Protein AF-A0A6P4IL78-F1 (afdb_monomer)

Solvent-accessible surface area (backbone atoms only — not comparable to full-atom values): 5910 Å² total; per-residue (Å²): 121,68,65,70,70,30,50,96,40,61,72,82,78,56,80,95,46,69,55,32,56,40,33,44,46,48,47,41,37,69,76,67,70,43,92,74,84,87,85,81,82,76,63,93,86,67,47,56,68,60,50,52,51,52,33,52,53,44,54,53,69,72,40,85,81,62,52,71,65,58,52,49,50,54,56,48,46,51,54,49,50,48,55,58,64,62,58,77,79,74,78,76,83,131

pLDDT: mean 72.68, std 13.68, range [39.66, 88.5]

Secondary structure (DSSP, 8-state):
-HHHHHTTPPTTSSSS-HHHHHHHHHHHHHHS-PPP-------TTSSHHHHHHHHHHHHHHH-TTS-HHHHHHHHHHHHHHHHHHHGGGS----

Mean predicted aligned error: 10.4 Å

Sequence (94 aa):
EHVYKYHTCKLGSLSPHVFALAEAAYANLVDDHTNQSCVISGESGAGKTETTKFILQYLCTITTNVSSWMQQQILEANTVLEAFGKFDVKLGIS

Structure (mmCIF, N/CA/C/O backbone):
data_AF-A0A6P4IL78-F1
#
_entry.id   AF-A0A6P4IL78-F1
#
loop_
_atom_site.group_PDB
_atom_site.id
_atom_site.type_symbol
_atom_site.label_atom_id
_atom_site.label_alt_id
_atom_site.label_comp_id
_atom_site.label_asym_id
_atom_site.label_entity_id
_atom_site.label_seq_id
_atom_site.pdbx_PDB_ins_code
_atom_site.Cartn_x
_atom_site.Cartn_y
_atom_site.Cartn_z
_atom_site.occupancy
_atom_site.B_iso_or_equiv
_atom_site.auth_seq_id
_atom_site.auth_comp_id
_atom_site.auth_asym_id
_atom_site.auth_atom_id
_atom_site.pdbx_PDB_model_num
ATOM 1 N N . GLU A 1 1 ? 12.027 -4.796 7.955 1.00 52.88 1 GLU A N 1
ATOM 2 C CA . GLU A 1 1 ? 12.032 -6.240 7.620 1.00 52.88 1 GLU A CA 1
ATOM 3 C C . GLU A 1 1 ? 10.777 -6.734 6.903 1.00 52.88 1 GLU A C 1
ATOM 5 O O . GLU A 1 1 ? 10.913 -7.384 5.879 1.00 52.88 1 GLU A O 1
ATOM 10 N N . HIS A 1 2 ? 9.563 -6.420 7.369 1.00 67.06 2 HIS A N 1
ATOM 11 C CA . HIS A 1 2 ? 8.345 -7.043 6.825 1.00 67.06 2 HIS A CA 1
ATOM 12 C C . HIS A 1 2 ? 7.969 -6.603 5.396 1.00 67.06 2 HIS A C 1
ATOM 14 O O . HIS A 1 2 ? 7.370 -7.390 4.681 1.00 67.06 2 HIS A O 1
ATOM 20 N N . VAL A 1 3 ? 8.339 -5.397 4.951 1.00 75.81 3 VAL A N 1
ATOM 21 C CA . VAL A 1 3 ? 8.002 -4.862 3.611 1.00 75.81 3 VAL A CA 1
ATOM 22 C C . VAL A 1 3 ? 8.473 -5.791 2.482 1.00 75.81 3 VAL A C 1
ATOM 24 O O . VAL A 1 3 ? 7.668 -6.227 1.665 1.00 75.81 3 VAL A O 1
ATOM 27 N N . TYR A 1 4 ? 9.747 -6.190 2.495 1.00 78.88 4 TYR A N 1
ATOM 28 C CA . TYR A 1 4 ? 10.316 -7.063 1.463 1.00 78.88 4 TYR A CA 1
ATOM 29 C C . TYR A 1 4 ? 9.724 -8.475 1.464 1.00 78.88 4 TYR A C 1
ATOM 31 O O . TYR A 1 4 ? 9.691 -9.120 0.425 1.00 78.88 4 TYR A O 1
ATOM 39 N N . LYS A 1 5 ? 9.215 -8.947 2.609 1.00 83.06 5 LYS A N 1
ATOM 40 C CA . LYS A 1 5 ? 8.562 -10.258 2.711 1.00 83.06 5 LYS A CA 1
ATOM 41 C C . LYS A 1 5 ? 7.239 -10.307 1.945 1.00 83.06 5 LYS A C 1
ATOM 43 O O . LYS A 1 5 ? 6.889 -11.363 1.441 1.00 83.06 5 LYS A O 1
ATOM 48 N N . TYR A 1 6 ? 6.505 -9.194 1.902 1.00 83.06 6 TYR A N 1
ATOM 49 C CA . TYR A 1 6 ? 5.231 -9.105 1.182 1.00 83.06 6 TYR A CA 1
ATOM 50 C C . TYR A 1 6 ? 5.401 -8.693 -0.279 1.00 83.06 6 TYR A C 1
ATOM 52 O O . TYR A 1 6 ? 4.448 -8.819 -1.035 1.00 83.06 6 TYR A O 1
ATOM 60 N N . HIS A 1 7 ? 6.586 -8.228 -0.677 1.00 82.19 7 HIS A N 1
ATOM 61 C CA . HIS A 1 7 ? 6.868 -7.882 -2.064 1.00 82.19 7 HIS A CA 1
ATOM 62 C C . HIS A 1 7 ? 6.794 -9.122 -2.963 1.00 82.19 7 HIS A C 1
ATOM 64 O O . HIS A 1 7 ? 7.188 -10.211 -2.546 1.00 82.19 7 HIS A O 1
ATOM 70 N N . THR A 1 8 ? 6.242 -8.967 -4.167 1.00 82.75 8 THR A N 1
ATOM 71 C CA . THR A 1 8 ? 5.943 -10.008 -5.164 1.00 82.75 8 THR A CA 1
ATOM 72 C C . THR A 1 8 ? 5.046 -11.162 -4.680 1.00 82.75 8 THR A C 1
ATOM 74 O O . THR A 1 8 ? 4.846 -12.157 -5.378 1.00 82.75 8 THR A O 1
ATOM 77 N N . CYS A 1 9 ? 4.460 -11.060 -3.483 1.00 83.06 9 CYS A N 1
ATOM 78 C CA . CYS A 1 9 ? 3.580 -12.091 -2.942 1.00 83.06 9 CYS A CA 1
ATOM 79 C C . CYS A 1 9 ? 2.121 -11.811 -3.302 1.00 83.06 9 CYS A C 1
ATOM 81 O O . CYS A 1 9 ? 1.614 -10.709 -3.101 1.00 83.06 9 CYS A O 1
ATOM 83 N N . LYS A 1 10 ? 1.404 -12.841 -3.764 1.00 80.38 10 LYS A N 1
ATOM 84 C CA . LYS A 1 10 ? -0.029 -12.724 -4.058 1.00 80.38 10 LYS A CA 1
ATOM 85 C C . LYS A 1 10 ? -0.843 -12.502 -2.783 1.00 80.38 10 LYS A C 1
ATOM 87 O O . LYS A 1 10 ? -0.539 -13.047 -1.716 1.00 80.38 10 LYS A O 1
ATOM 92 N N . LEU A 1 11 ? -1.9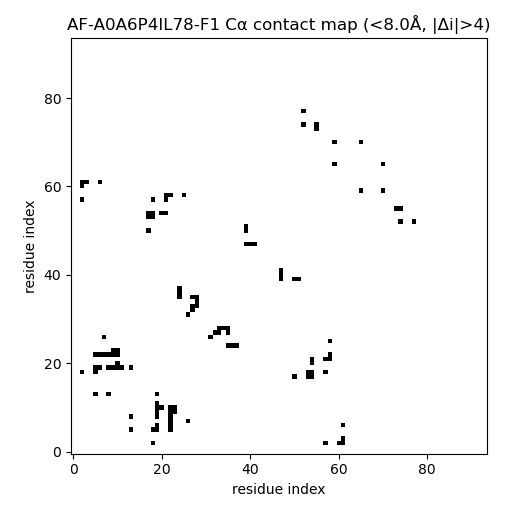30 -11.741 -2.919 1.00 81.94 11 LEU A N 1
ATOM 93 C CA . LEU A 1 11 ? -2.894 -11.537 -1.843 1.00 81.94 11 LEU A CA 1
ATOM 94 C C . LEU A 1 11 ? -3.438 -12.897 -1.368 1.00 81.94 11 LEU A C 1
ATOM 96 O O . LEU A 1 11 ? -3.917 -13.696 -2.168 1.00 81.94 11 LEU A O 1
ATOM 100 N N . GLY A 1 12 ? -3.332 -13.169 -0.064 1.00 80.06 12 GLY A N 1
ATOM 101 C CA . GLY A 1 12 ? -3.751 -14.437 0.548 1.00 80.06 12 GLY A CA 1
ATOM 102 C C . GLY A 1 12 ? -2.667 -15.519 0.651 1.00 80.06 12 GLY A C 1
ATOM 103 O O . GLY A 1 12 ? -2.888 -16.516 1.330 1.00 80.06 12 GLY A O 1
ATOM 104 N N . SER A 1 13 ? -1.484 -15.335 0.049 1.00 82.50 13 SER A N 1
ATOM 105 C CA . SER A 1 13 ? -0.353 -16.269 0.227 1.00 82.50 13 SER A CA 1
ATOM 106 C C . SER A 1 13 ? 0.361 -16.110 1.573 1.00 82.50 13 SER A C 1
ATOM 108 O O . SER A 1 13 ? 1.000 -17.042 2.055 1.00 82.50 13 SER A O 1
ATOM 110 N N . LEU A 1 14 ? 0.256 -14.930 2.183 1.00 84.44 14 LEU A N 1
ATOM 111 C CA . LEU A 1 14 ? 0.804 -14.607 3.499 1.00 84.44 14 LEU A CA 1
ATOM 112 C C . LEU A 1 14 ? -0.324 -14.219 4.459 1.00 84.44 14 LEU A C 1
ATOM 114 O O . LEU A 1 14 ? -1.452 -13.955 4.040 1.00 84.44 14 LEU A O 1
ATOM 118 N N . SER A 1 15 ? -0.004 -14.157 5.754 1.00 83.69 15 SER A N 1
ATOM 119 C CA . SER A 1 15 ? -0.926 -13.665 6.780 1.00 83.69 15 SER A CA 1
ATOM 120 C C . SER A 1 15 ? -1.505 -12.293 6.398 1.00 83.69 15 SER A C 1
ATOM 122 O O . SER A 1 15 ? -0.784 -11.467 5.832 1.00 83.69 15 SER A O 1
ATOM 124 N N . PRO A 1 16 ? -2.784 -12.023 6.713 1.00 79.00 16 PRO A N 1
ATOM 125 C CA . PRO A 1 16 ? -3.420 -10.756 6.376 1.00 79.00 16 PRO A CA 1
ATOM 126 C C . PRO A 1 16 ? -2.640 -9.590 6.988 1.00 79.00 16 PRO A C 1
ATOM 128 O O . PRO A 1 16 ? -2.462 -9.505 8.203 1.00 79.00 16 PRO A O 1
A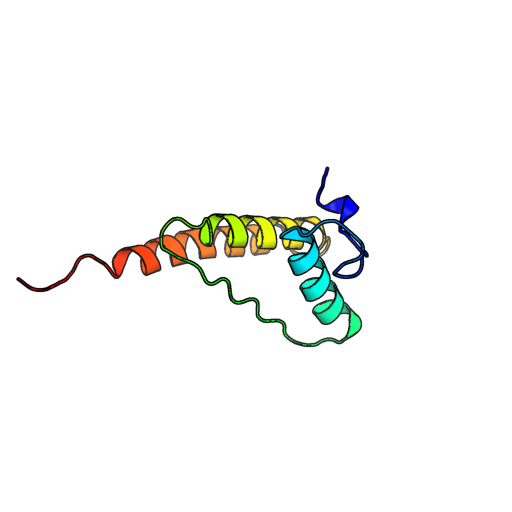TOM 131 N N . HIS A 1 17 ? -2.148 -8.706 6.124 1.00 85.06 17 HIS A N 1
ATOM 132 C CA . HIS A 1 17 ? -1.339 -7.554 6.501 1.00 85.06 17 HIS A CA 1
ATOM 133 C C . HIS A 1 17 ? -1.603 -6.401 5.536 1.00 85.06 17 HIS A C 1
ATOM 135 O O . HIS A 1 17 ? -1.794 -6.621 4.341 1.00 85.06 17 HIS A O 1
ATOM 141 N N . VAL A 1 18 ? -1.520 -5.163 6.027 1.00 84.75 18 VAL A N 1
ATOM 142 C CA . VAL A 1 18 ? -1.680 -3.944 5.211 1.00 84.75 18 VAL A CA 1
ATOM 143 C C . VAL A 1 18 ? -0.702 -3.886 4.023 1.00 84.75 18 VAL A C 1
ATOM 145 O O . VAL A 1 18 ? -1.011 -3.339 2.970 1.00 84.75 18 VAL A O 1
ATOM 148 N N . PHE A 1 19 ? 0.454 -4.535 4.159 1.00 86.62 19 PHE A N 1
ATOM 149 C CA . PHE A 1 19 ? 1.471 -4.635 3.107 1.00 86.62 19 PHE A CA 1
ATOM 150 C C . PHE A 1 19 ? 1.066 -5.580 1.974 1.00 86.62 19 PHE A C 1
ATOM 152 O O . PHE A 1 19 ? 1.431 -5.328 0.836 1.00 86.62 19 PHE A O 1
ATOM 159 N N . ALA A 1 20 ? 0.275 -6.622 2.254 1.00 87.50 20 ALA A N 1
ATOM 160 C CA . ALA A 1 20 ? -0.255 -7.495 1.207 1.00 87.50 20 ALA A CA 1
ATOM 161 C C . ALA A 1 20 ? -1.262 -6.748 0.317 1.00 87.50 20 ALA A C 1
ATOM 163 O O . ALA A 1 20 ? -1.302 -6.960 -0.890 1.00 87.50 20 ALA A O 1
ATOM 164 N N . LEU A 1 21 ? -2.051 -5.845 0.914 1.00 86.25 21 LEU A N 1
ATOM 165 C CA . LEU A 1 21 ? -2.969 -4.978 0.176 1.00 86.25 21 LEU A CA 1
ATOM 166 C C . LEU A 1 21 ? -2.206 -3.953 -0.675 1.00 86.25 21 LEU A C 1
ATOM 168 O O . LEU A 1 21 ? -2.544 -3.747 -1.838 1.00 86.25 21 LEU A O 1
ATOM 172 N N . ALA A 1 22 ? -1.167 -3.339 -0.102 1.00 86.81 22 ALA A N 1
ATOM 173 C CA . ALA A 1 22 ? -0.316 -2.389 -0.809 1.00 86.81 22 ALA A CA 1
ATOM 174 C C . ALA A 1 22 ? 0.428 -3.040 -1.989 1.00 86.81 22 ALA A C 1
ATOM 176 O O . ALA A 1 22 ? 0.463 -2.453 -3.067 1.00 86.81 22 ALA A O 1
ATOM 177 N N . GLU A 1 23 ? 0.956 -4.258 -1.816 1.00 88.50 23 GLU A N 1
ATOM 178 C CA . GLU A 1 23 ? 1.581 -5.020 -2.904 1.00 88.50 23 GLU A CA 1
ATOM 179 C C . GLU A 1 23 ? 0.575 -5.379 -3.994 1.00 88.50 23 GLU A C 1
ATOM 181 O O . GLU A 1 23 ? 0.878 -5.205 -5.164 1.00 88.50 23 GLU A O 1
ATOM 186 N N . ALA A 1 24 ? -0.632 -5.835 -3.642 1.00 87.19 24 ALA A N 1
ATOM 187 C CA . ALA A 1 24 ? -1.645 -6.170 -4.642 1.00 87.19 24 ALA A CA 1
ATOM 188 C C . ALA A 1 24 ? -2.025 -4.952 -5.499 1.00 87.19 24 ALA A C 1
ATOM 190 O O . ALA A 1 24 ? -2.123 -5.055 -6.719 1.00 87.19 24 ALA A O 1
ATOM 191 N N . ALA A 1 25 ? -2.183 -3.782 -4.872 1.00 85.75 25 ALA A N 1
ATOM 192 C CA . ALA A 1 25 ? -2.411 -2.538 -5.597 1.00 85.75 25 ALA A CA 1
ATOM 193 C C . ALA A 1 25 ? -1.200 -2.155 -6.468 1.00 85.75 25 ALA A C 1
ATOM 195 O O . ALA A 1 25 ? -1.364 -1.758 -7.618 1.00 85.75 25 ALA A O 1
ATOM 196 N N . TYR A 1 26 ? 0.021 -2.296 -5.953 1.00 84.75 26 TYR A N 1
ATOM 197 C CA . TYR A 1 26 ? 1.227 -2.011 -6.728 1.00 84.75 26 TYR A CA 1
ATOM 198 C C . TYR A 1 26 ? 1.379 -2.944 -7.936 1.00 84.75 26 TYR A C 1
ATOM 200 O O . TYR A 1 26 ? 1.593 -2.467 -9.046 1.00 84.75 26 TYR A O 1
ATOM 208 N N . ALA A 1 27 ? 1.204 -4.250 -7.741 1.00 86.06 27 ALA A N 1
ATOM 209 C CA . ALA A 1 27 ? 1.269 -5.250 -8.797 1.00 86.06 27 ALA A CA 1
ATOM 210 C C . ALA A 1 27 ? 0.237 -4.962 -9.895 1.00 86.06 27 ALA A C 1
ATOM 212 O O . ALA A 1 27 ? 0.608 -4.882 -11.056 1.00 86.06 27 ALA A O 1
ATOM 213 N N . ASN A 1 28 ? -1.023 -4.675 -9.546 1.00 84.81 28 ASN A N 1
ATOM 214 C CA . ASN A 1 28 ? -2.049 -4.310 -10.536 1.00 84.81 28 ASN A CA 1
ATOM 215 C C . ASN A 1 28 ? -1.727 -3.000 -11.283 1.00 84.81 28 ASN A C 1
ATOM 217 O O . ASN A 1 28 ? -2.075 -2.835 -12.452 1.00 84.81 28 ASN A O 1
ATOM 221 N N . LEU A 1 29 ? -1.075 -2.041 -10.620 1.00 83.12 29 LEU A N 1
ATOM 222 C CA . LEU A 1 29 ? -0.651 -0.795 -11.259 1.00 83.12 29 LEU A CA 1
ATOM 223 C C . LEU A 1 29 ? 0.494 -1.029 -12.260 1.00 83.12 29 LEU A C 1
ATOM 225 O O . LEU A 1 29 ? 0.528 -0.391 -13.312 1.00 83.12 29 LEU A O 1
ATOM 229 N N . VAL A 1 30 ? 1.437 -1.917 -11.934 1.00 82.12 30 VAL A N 1
ATOM 230 C CA . VAL A 1 30 ? 2.618 -2.206 -12.762 1.00 82.12 30 VAL A CA 1
ATOM 231 C C . VAL A 1 30 ? 2.306 -3.196 -13.882 1.00 82.12 30 VAL A C 1
ATOM 233 O O . VAL A 1 30 ? 2.685 -2.932 -15.019 1.00 82.12 30 VAL A O 1
ATOM 236 N N . ASP A 1 31 ? 1.609 -4.289 -13.575 1.00 82.94 31 ASP A N 1
ATOM 237 C CA . ASP A 1 31 ? 1.342 -5.389 -14.505 1.00 82.94 31 ASP A CA 1
ATOM 238 C C . ASP A 1 31 ? 0.143 -5.089 -15.415 1.00 82.94 31 ASP A C 1
ATOM 240 O O . ASP A 1 31 ? 0.230 -5.275 -16.628 1.00 82.94 31 ASP A O 1
ATOM 244 N N . ASP A 1 32 ? -0.960 -4.578 -14.851 1.00 80.88 32 ASP A N 1
ATOM 245 C CA . ASP A 1 32 ? -2.197 -4.320 -15.606 1.00 80.88 32 ASP A CA 1
ATOM 246 C C . ASP A 1 32 ? -2.327 -2.856 -16.063 1.00 80.88 32 ASP A C 1
ATOM 248 O O . ASP A 1 32 ? -3.277 -2.510 -16.768 1.00 80.88 32 ASP A O 1
ATOM 252 N N . HIS A 1 33 ? -1.406 -1.970 -15.659 1.00 78.50 33 HIS A N 1
ATOM 253 C CA . HIS A 1 33 ? -1.460 -0.524 -15.935 1.00 78.50 33 HIS A CA 1
ATOM 254 C C . HIS A 1 33 ? -2.807 0.127 -15.573 1.00 78.50 33 HIS A C 1
ATOM 256 O O . HIS A 1 33 ? -3.237 1.108 -16.187 1.00 78.50 33 HIS A O 1
ATOM 262 N N . THR A 1 34 ? -3.487 -0.414 -14.559 1.00 79.44 34 THR A N 1
ATOM 263 C CA . THR A 1 34 ? -4.796 0.067 -14.114 1.00 79.44 34 THR A CA 1
ATOM 264 C C . THR A 1 34 ? -4.671 0.940 -12.872 1.00 79.44 34 THR A C 1
ATOM 266 O O . THR A 1 34 ? -3.975 0.606 -11.911 1.00 79.44 34 THR A O 1
ATOM 269 N N . ASN A 1 35 ? -5.393 2.062 -12.858 1.00 78.38 35 ASN A N 1
ATOM 270 C CA . ASN A 1 35 ? -5.443 2.947 -11.695 1.00 78.38 35 ASN A CA 1
ATOM 271 C C . ASN A 1 35 ? -6.090 2.228 -10.504 1.00 78.38 35 ASN A C 1
ATOM 273 O O . ASN A 1 35 ? -7.214 1.739 -10.612 1.00 78.38 35 ASN A O 1
ATOM 277 N N . GLN A 1 36 ? -5.406 2.219 -9.360 1.00 81.75 36 GLN A N 1
ATOM 278 C CA . GLN A 1 36 ? -5.904 1.585 -8.141 1.00 81.75 36 GLN A CA 1
ATOM 279 C C . GLN A 1 36 ? -6.479 2.610 -7.165 1.00 81.75 36 GLN A C 1
ATOM 281 O O . GLN A 1 36 ? -5.947 3.708 -7.002 1.00 81.75 36 GLN A O 1
ATOM 286 N N . SER A 1 37 ? -7.543 2.220 -6.467 1.00 81.25 37 SER A N 1
ATOM 287 C CA . SER A 1 37 ? -8.119 2.989 -5.365 1.00 81.25 37 SER A CA 1
ATOM 288 C C . SER A 1 37 ? -8.283 2.088 -4.148 1.00 81.25 37 SER A C 1
ATOM 290 O O . SER A 1 37 ? -8.876 1.014 -4.237 1.00 81.25 37 SER A O 1
ATOM 292 N N . CYS A 1 38 ? -7.744 2.522 -3.009 1.00 76.12 38 CYS A N 1
ATOM 293 C CA . CY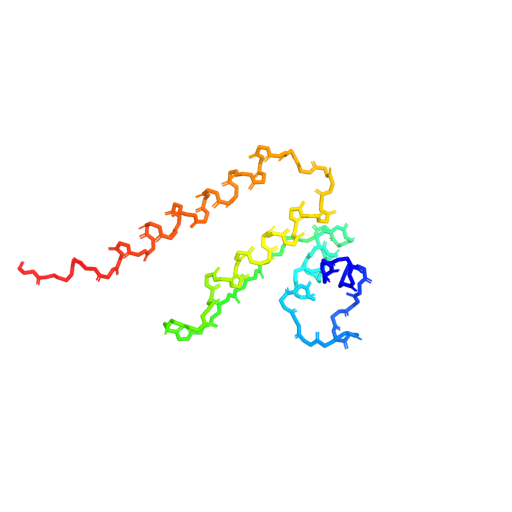S A 1 38 ? -7.867 1.823 -1.736 1.00 76.12 38 CYS A CA 1
ATOM 294 C C . CYS A 1 38 ? -8.732 2.656 -0.789 1.00 76.12 38 CYS A C 1
ATOM 296 O O . CYS A 1 38 ? -8.343 3.753 -0.388 1.00 76.12 38 CYS A O 1
ATOM 298 N N . VAL A 1 39 ? -9.890 2.120 -0.404 1.00 78.50 39 VAL A N 1
ATOM 299 C CA . VAL A 1 39 ? -10.797 2.754 0.559 1.00 78.50 39 VAL A CA 1
ATOM 300 C C . VAL A 1 39 ? -10.600 2.108 1.926 1.00 78.50 39 VAL A C 1
ATOM 302 O O . VAL A 1 39 ? -10.781 0.903 2.079 1.00 78.50 39 VAL A O 1
ATOM 305 N N . ILE A 1 40 ? -10.238 2.914 2.927 1.00 78.44 40 ILE A N 1
ATOM 306 C CA . ILE A 1 40 ? -10.063 2.459 4.311 1.00 78.44 40 ILE A CA 1
ATOM 307 C C . ILE A 1 40 ? -11.238 2.974 5.141 1.00 78.44 40 ILE A C 1
ATOM 309 O O . ILE A 1 40 ? -11.328 4.161 5.454 1.00 78.44 40 ILE A O 1
ATOM 313 N N . SER A 1 41 ? -12.140 2.068 5.508 1.00 81.38 41 SER A N 1
ATOM 314 C CA . SER A 1 41 ? -13.307 2.342 6.350 1.00 81.38 41 SER A CA 1
ATOM 315 C C . SER A 1 41 ? -13.144 1.747 7.749 1.00 81.38 41 SER A C 1
ATOM 317 O O . SER A 1 41 ? -12.452 0.751 7.933 1.00 81.38 41 SER A O 1
ATOM 319 N N . GLY A 1 42 ? -13.807 2.340 8.739 1.00 79.00 42 GLY A N 1
ATOM 320 C CA . GLY A 1 42 ? -13.759 1.895 10.133 1.00 79.00 42 GLY A CA 1
ATOM 321 C C . GLY A 1 42 ? -14.220 2.989 11.089 1.00 79.00 42 GLY A C 1
ATOM 322 O O . 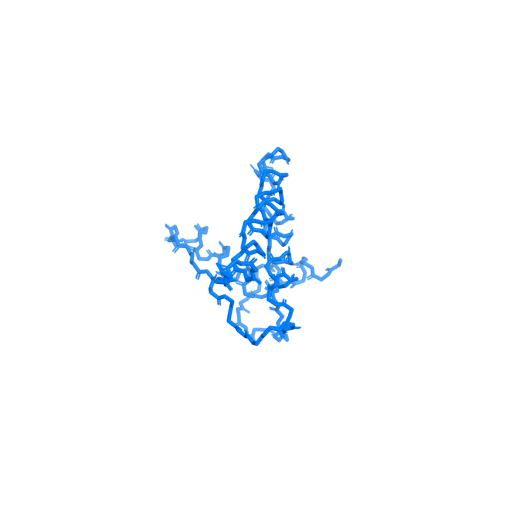GLY A 1 42 ? -14.306 4.159 10.706 1.00 79.00 42 GLY A O 1
ATOM 323 N N . GLU A 1 43 ? -14.489 2.632 12.339 1.00 84.81 43 GLU A N 1
ATOM 324 C CA . GLU A 1 43 ? -14.900 3.579 13.380 1.00 84.81 43 GLU A CA 1
ATOM 325 C C . GLU A 1 43 ? -13.795 4.601 13.711 1.00 84.81 43 GLU A C 1
ATOM 327 O O . GLU A 1 43 ? -12.623 4.453 13.329 1.00 84.81 43 GLU A O 1
ATOM 332 N N . SER A 1 44 ? -14.164 5.706 14.364 1.00 80.06 44 SER A N 1
ATOM 333 C CA . SER A 1 44 ? -13.188 6.698 14.830 1.00 80.06 44 SER A CA 1
ATOM 334 C C . SER A 1 44 ? -12.234 6.041 15.834 1.00 80.06 44 SER A C 1
ATOM 336 O O . SER A 1 44 ? -12.684 5.428 16.793 1.00 80.06 44 SER A O 1
ATOM 338 N N . GLY A 1 45 ? -10.922 6.117 15.588 1.00 75.81 45 GLY A N 1
ATOM 339 C CA . GLY A 1 45 ? -9.907 5.427 16.398 1.00 75.81 45 GLY A CA 1
ATOM 340 C C . GLY A 1 45 ? -9.500 4.026 15.917 1.00 75.81 45 GLY A C 1
ATOM 341 O O . GLY A 1 45 ? -8.552 3.471 16.453 1.00 75.81 45 GLY A O 1
ATOM 342 N N . ALA A 1 46 ? -10.110 3.478 14.858 1.00 78.62 46 ALA A N 1
ATOM 343 C CA . ALA A 1 46 ? -9.763 2.154 14.313 1.00 78.62 46 ALA A CA 1
ATOM 344 C C . ALA A 1 46 ? -8.389 2.069 13.598 1.00 78.62 46 ALA A C 1
ATOM 346 O O . ALA A 1 46 ? -8.108 1.086 12.921 1.00 78.62 46 ALA A O 1
ATOM 347 N N . GLY A 1 47 ? -7.553 3.112 13.667 1.00 77.75 47 GLY A N 1
ATOM 348 C CA . GLY A 1 47 ? -6.235 3.117 13.018 1.00 77.75 47 GLY A CA 1
ATOM 349 C C . GLY A 1 47 ? -6.256 3.324 11.497 1.00 77.75 47 GLY A C 1
ATOM 350 O O . GLY A 1 47 ? -5.278 3.001 10.825 1.00 77.75 47 GLY A O 1
ATOM 351 N N . LYS A 1 48 ? -7.337 3.879 10.919 1.00 82.25 48 LYS A N 1
ATOM 352 C CA . LYS A 1 48 ? -7.433 4.153 9.465 1.00 82.25 48 LYS A CA 1
ATOM 353 C C . LYS A 1 48 ? -6.250 4.982 8.952 1.00 82.25 48 LYS A C 1
ATOM 355 O O . LYS A 1 48 ? -5.629 4.633 7.958 1.00 82.25 48 LYS A O 1
ATOM 360 N N . THR A 1 49 ? -5.917 6.047 9.675 1.00 77.25 49 THR A N 1
ATOM 361 C CA . THR A 1 49 ? -4.815 6.961 9.354 1.00 77.25 49 THR A CA 1
ATOM 362 C C . THR A 1 49 ? -3.452 6.272 9.411 1.00 77.25 49 THR A C 1
ATOM 364 O O . THR A 1 49 ? -2.646 6.400 8.491 1.00 77.25 49 THR A O 1
ATOM 367 N N . GLU A 1 50 ? -3.203 5.489 10.463 1.00 79.12 50 GLU A N 1
ATOM 368 C CA . GLU A 1 50 ? -1.975 4.698 10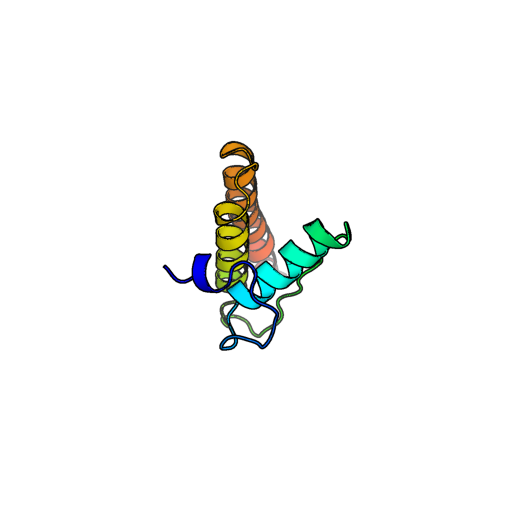.591 1.00 79.12 50 GLU A CA 1
ATOM 369 C C . GLU A 1 50 ? -1.869 3.656 9.473 1.00 79.12 50 GLU A C 1
ATOM 371 O O . GLU A 1 50 ? -0.802 3.483 8.886 1.00 79.12 50 GLU A O 1
ATOM 376 N N . THR A 1 51 ? -2.993 3.039 9.101 1.00 82.06 51 THR A N 1
ATOM 377 C CA . THR A 1 51 ? -3.078 2.108 7.970 1.00 82.06 51 THR A CA 1
ATOM 378 C C . THR A 1 51 ? -2.675 2.799 6.666 1.00 82.06 51 THR A C 1
ATOM 380 O O . THR A 1 51 ? -1.810 2.285 5.956 1.00 82.06 51 THR A O 1
ATOM 383 N N . THR A 1 52 ? -3.204 3.995 6.377 1.00 81.00 52 THR A N 1
ATOM 384 C CA . THR A 1 52 ? -2.797 4.787 5.203 1.00 81.00 52 THR A CA 1
ATOM 385 C C . THR A 1 52 ? -1.295 5.061 5.209 1.00 81.00 52 THR A C 1
ATOM 387 O O . THR A 1 52 ? -0.627 4.886 4.190 1.00 81.00 52 THR A O 1
ATOM 390 N N . LYS A 1 53 ? -0.735 5.452 6.360 1.00 79.94 53 LYS A N 1
ATOM 391 C CA . LYS A 1 53 ? 0.700 5.730 6.497 1.00 79.94 53 LYS A CA 1
ATOM 392 C C . LYS A 1 53 ? 1.551 4.503 6.160 1.00 79.94 53 LYS A C 1
ATOM 394 O O . LYS A 1 53 ? 2.528 4.636 5.426 1.00 79.94 53 LYS A O 1
ATOM 399 N N . PHE A 1 54 ? 1.168 3.320 6.638 1.00 83.12 54 PHE A N 1
ATOM 400 C CA . PHE A 1 54 ? 1.884 2.079 6.337 1.00 83.12 54 PHE A CA 1
ATOM 401 C C . PHE A 1 54 ? 1.818 1.692 4.855 1.00 83.12 54 PHE A C 1
ATOM 403 O O . PHE A 1 54 ? 2.830 1.251 4.312 1.00 83.12 54 PHE A O 1
ATOM 410 N N . ILE A 1 55 ? 0.678 1.891 4.182 1.00 83.44 55 ILE A N 1
ATOM 411 C CA . ILE A 1 55 ? 0.549 1.652 2.731 1.00 83.44 55 ILE A CA 1
ATOM 412 C C . ILE A 1 55 ? 1.484 2.579 1.952 1.00 83.44 55 ILE A C 1
ATOM 414 O O . ILE A 1 55 ? 2.226 2.126 1.085 1.00 83.44 55 ILE A O 1
ATOM 418 N N . LEU A 1 56 ? 1.497 3.873 2.274 1.00 80.12 56 LEU A N 1
ATOM 419 C CA . LEU A 1 56 ? 2.353 4.832 1.571 1.00 80.12 56 LEU A CA 1
ATOM 420 C C . LEU A 1 56 ? 3.839 4.562 1.808 1.00 80.12 56 LEU A C 1
ATOM 422 O O . LEU A 1 56 ? 4.627 4.605 0.866 1.00 80.12 56 LEU A O 1
ATOM 426 N N . GLN A 1 57 ? 4.223 4.234 3.045 1.00 80.75 57 GLN A N 1
ATOM 427 C CA . GLN A 1 57 ? 5.593 3.828 3.362 1.00 80.75 57 GLN A CA 1
ATOM 428 C C . GLN A 1 57 ? 6.010 2.582 2.579 1.00 80.75 57 GLN A C 1
ATOM 430 O O . GLN A 1 57 ? 7.137 2.527 2.087 1.00 80.75 57 GLN A O 1
ATOM 435 N N . TYR A 1 58 ? 5.106 1.608 2.439 1.00 84.69 58 TYR A N 1
ATOM 436 C CA . TYR A 1 58 ? 5.337 0.418 1.629 1.00 84.69 58 TYR A CA 1
ATOM 437 C C . TYR A 1 58 ? 5.643 0.800 0.181 1.00 84.69 58 TYR A C 1
ATOM 439 O O . TYR A 1 58 ? 6.737 0.511 -0.297 1.00 84.69 58 TYR A O 1
ATOM 447 N N . LEU A 1 59 ? 4.730 1.533 -0.468 1.00 79.69 59 LEU A N 1
ATOM 448 C CA . LEU A 1 59 ? 4.858 1.962 -1.863 1.00 79.69 59 LEU A CA 1
ATOM 449 C C . LEU A 1 59 ? 6.147 2.752 -2.113 1.00 79.69 59 LEU A C 1
ATOM 451 O O . LEU A 1 59 ? 6.846 2.487 -3.089 1.00 79.69 59 LEU A O 1
ATOM 455 N N . CYS A 1 60 ? 6.507 3.670 -1.213 1.00 79.25 60 CYS A N 1
ATOM 456 C CA . CYS A 1 60 ? 7.757 4.428 -1.319 1.00 79.25 60 CYS A CA 1
ATOM 457 C C . CYS A 1 60 ? 8.998 3.533 -1.207 1.00 79.25 60 CYS A C 1
ATOM 459 O O . CYS A 1 60 ? 9.996 3.794 -1.869 1.00 79.25 60 CYS A O 1
ATOM 461 N N . THR A 1 61 ? 8.944 2.489 -0.375 1.00 82.25 61 THR A N 1
ATOM 462 C CA . THR A 1 61 ? 10.079 1.579 -0.160 1.00 82.25 61 THR A CA 1
ATOM 463 C C . THR A 1 61 ? 10.306 0.661 -1.358 1.00 82.25 61 THR A C 1
ATOM 465 O O . THR A 1 61 ? 11.451 0.421 -1.729 1.00 82.25 61 THR A O 1
ATOM 468 N N . ILE A 1 62 ? 9.233 0.135 -1.958 1.00 81.31 62 ILE A N 1
ATOM 469 C CA . ILE A 1 62 ? 9.340 -0.794 -3.093 1.00 81.31 62 ILE A CA 1
ATOM 470 C C . ILE A 1 62 ? 9.545 -0.080 -4.431 1.00 81.31 62 ILE A C 1
ATOM 472 O O . ILE A 1 62 ? 10.154 -0.636 -5.343 1.00 81.31 62 ILE A O 1
ATOM 476 N N . THR A 1 63 ? 9.082 1.165 -4.553 1.00 76.06 63 THR A N 1
ATOM 477 C CA . THR A 1 63 ? 9.215 1.923 -5.794 1.00 76.06 63 THR A CA 1
ATOM 478 C C . THR A 1 63 ? 10.556 2.656 -5.798 1.00 76.06 63 THR A C 1
ATOM 480 O O . THR A 1 63 ? 10.691 3.767 -5.290 1.00 76.06 63 THR A O 1
ATOM 483 N N . THR A 1 64 ? 11.570 2.036 -6.400 1.00 65.69 64 THR A N 1
ATOM 484 C CA . THR A 1 64 ? 12.949 2.557 -6.484 1.00 65.69 64 THR A CA 1
ATOM 485 C C . THR A 1 64 ? 13.104 3.800 -7.368 1.00 65.69 64 THR A C 1
ATOM 487 O O . THR A 1 64 ? 14.138 4.459 -7.313 1.00 65.69 64 THR A O 1
ATOM 490 N N . ASN A 1 65 ? 12.085 4.132 -8.168 1.00 61.66 65 ASN A N 1
ATOM 491 C CA . ASN A 1 65 ? 12.116 5.216 -9.157 1.00 61.66 65 ASN A CA 1
ATOM 492 C C . ASN A 1 65 ? 11.293 6.456 -8.752 1.00 61.66 65 ASN A C 1
ATOM 494 O O . ASN A 1 65 ? 11.148 7.395 -9.532 1.00 61.66 65 ASN A O 1
ATOM 498 N N . VAL A 1 66 ? 10.724 6.482 -7.541 1.00 62.19 66 VAL A N 1
ATOM 499 C CA . VAL A 1 66 ? 10.069 7.699 -7.038 1.00 62.19 66 VAL A CA 1
ATOM 500 C C . VAL A 1 66 ? 11.151 8.593 -6.468 1.00 62.19 66 VAL A C 1
ATOM 502 O O . VAL A 1 66 ? 11.879 8.192 -5.561 1.00 62.19 66 VAL A O 1
ATOM 505 N N . SER A 1 67 ? 11.264 9.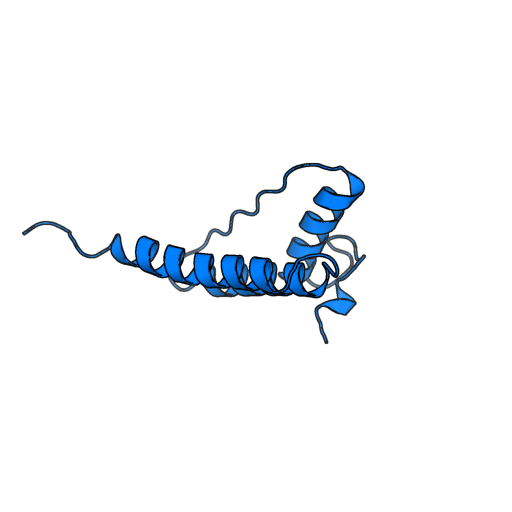811 -6.990 1.00 60.88 67 SER A N 1
ATOM 506 C CA . SER A 1 67 ? 12.148 10.810 -6.403 1.00 60.88 67 SER A CA 1
ATOM 507 C C . SER A 1 67 ? 11.799 10.985 -4.923 1.00 60.88 67 SER A C 1
ATOM 509 O O . SER A 1 67 ? 10.625 11.091 -4.557 1.00 60.88 67 SER A O 1
ATOM 511 N N . SER A 1 68 ? 12.820 11.033 -4.066 1.00 63.00 68 SER A N 1
ATOM 512 C CA . SER A 1 68 ? 12.663 11.261 -2.621 1.00 63.00 68 SER A CA 1
ATOM 513 C C . SER A 1 68 ? 11.786 12.476 -2.307 1.00 63.00 68 SER A C 1
ATOM 515 O O . SER A 1 68 ? 11.012 12.470 -1.355 1.00 63.00 68 SER A O 1
ATOM 517 N N . TRP A 1 69 ? 11.825 13.477 -3.187 1.00 62.09 69 TRP A N 1
ATOM 518 C CA . TRP A 1 69 ? 10.944 14.638 -3.182 1.00 62.09 69 TRP A CA 1
ATOM 519 C C . TRP A 1 69 ? 9.449 14.294 -3.289 1.00 62.09 69 TRP A C 1
ATOM 521 O O . TRP A 1 69 ? 8.641 14.780 -2.503 1.00 62.09 69 TRP A O 1
ATOM 531 N N . MET A 1 70 ? 9.055 13.450 -4.245 1.00 60.44 70 MET A N 1
ATOM 532 C CA 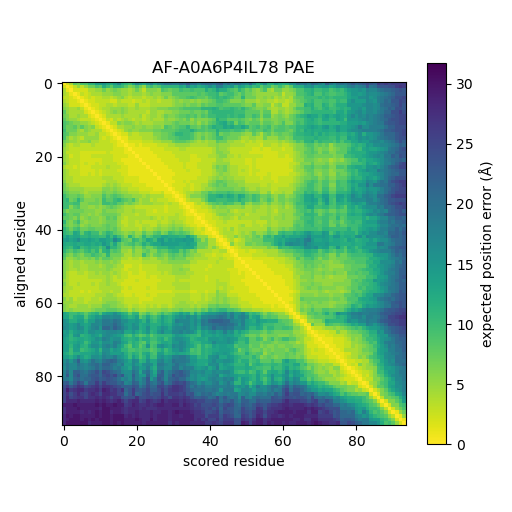. MET A 1 70 ? 7.650 13.077 -4.441 1.00 60.44 70 MET A CA 1
ATOM 533 C C . MET A 1 70 ? 7.140 12.197 -3.291 1.00 60.44 70 MET A C 1
ATOM 535 O O . MET A 1 70 ? 6.003 12.357 -2.853 1.00 60.44 70 MET A O 1
ATOM 539 N N . GLN A 1 71 ? 8.000 11.341 -2.734 1.00 64.56 71 GLN A N 1
ATOM 540 C CA . GLN A 1 71 ? 7.701 10.570 -1.521 1.00 64.56 71 GLN A CA 1
ATOM 541 C C . GLN A 1 71 ? 7.403 11.498 -0.330 1.00 64.56 71 GLN A C 1
ATOM 543 O O . GLN A 1 71 ? 6.436 11.292 0.405 1.00 64.56 71 GLN A O 1
ATOM 548 N N . GLN A 1 72 ? 8.203 12.554 -0.171 1.00 66.06 72 GLN A N 1
ATOM 549 C CA . GLN A 1 72 ? 8.043 13.541 0.893 1.00 66.06 72 GLN A CA 1
ATOM 550 C C . GLN A 1 72 ? 6.766 14.371 0.711 1.00 66.06 72 GLN A C 1
ATOM 552 O O . GLN A 1 72 ? 6.028 14.559 1.673 1.00 66.06 72 GLN A O 1
ATOM 557 N N . GLN A 1 73 ? 6.434 14.759 -0.524 1.00 64.94 73 GLN A N 1
ATOM 558 C CA . GLN A 1 73 ? 5.177 15.445 -0.843 1.00 64.94 73 GLN A CA 1
ATOM 559 C C . GLN A 1 73 ? 3.939 14.592 -0.552 1.00 64.94 73 GLN A C 1
ATOM 561 O O . GLN A 1 73 ? 2.950 15.114 -0.055 1.00 64.94 73 GLN A O 1
ATOM 566 N N . ILE A 1 74 ? 3.983 13.282 -0.800 1.00 66.69 74 ILE A N 1
ATOM 567 C CA . ILE A 1 74 ? 2.873 12.371 -0.479 1.00 66.69 74 ILE A CA 1
ATOM 568 C C . ILE A 1 74 ? 2.694 12.235 1.043 1.00 66.69 74 ILE A C 1
ATOM 570 O O . ILE A 1 74 ? 1.569 12.245 1.548 1.00 66.69 74 ILE A O 1
ATOM 574 N N . LEU A 1 75 ? 3.795 12.148 1.794 1.00 67.25 75 LEU A N 1
ATOM 575 C CA . LEU A 1 75 ? 3.752 12.070 3.256 1.00 67.25 75 LEU A CA 1
ATOM 576 C C . LEU A 1 75 ? 3.293 13.395 3.896 1.00 67.25 75 LEU A C 1
ATOM 578 O O . LEU A 1 75 ? 2.517 13.391 4.855 1.00 67.25 75 LEU A O 1
ATOM 582 N N . GLU A 1 76 ? 3.729 14.528 3.344 1.00 65.81 76 GLU A N 1
ATOM 583 C CA . GLU A 1 76 ? 3.261 15.862 3.729 1.00 65.81 76 GLU A CA 1
ATOM 584 C C . GLU A 1 76 ? 1.793 16.070 3.354 1.00 65.81 76 GLU A C 1
ATOM 586 O O . GLU A 1 76 ? 1.030 16.580 4.171 1.00 65.81 76 GLU A O 1
ATOM 591 N N . ALA A 1 77 ? 1.357 15.597 2.184 1.00 60.84 77 ALA A N 1
ATOM 592 C CA . ALA A 1 77 ? -0.038 15.659 1.763 1.00 60.84 77 ALA A CA 1
ATOM 593 C C . ALA A 1 77 ? -0.953 14.903 2.729 1.00 60.84 77 ALA A C 1
ATOM 595 O O . ALA A 1 77 ? -2.026 15.404 3.039 1.00 60.84 77 ALA A O 1
ATOM 596 N N . ASN A 1 78 ? -0.527 13.765 3.286 1.00 62.72 78 ASN A N 1
ATOM 597 C CA . ASN A 1 78 ? -1.264 13.101 4.366 1.00 62.72 78 ASN A CA 1
ATOM 598 C C . ASN A 1 78 ? -1.384 13.974 5.621 1.00 62.72 78 ASN A C 1
ATOM 600 O O . ASN A 1 78 ? -2.446 14.016 6.231 1.00 62.72 78 ASN A O 1
ATOM 604 N N . THR A 1 79 ? -0.326 14.697 5.992 1.00 62.12 79 THR A N 1
ATOM 605 C CA . THR A 1 79 ? -0.343 15.614 7.145 1.00 62.12 79 THR A CA 1
ATOM 606 C C . THR A 1 79 ? -1.281 16.798 6.893 1.00 62.12 79 THR A C 1
ATOM 608 O O . THR A 1 79 ? -2.037 17.197 7.777 1.00 62.12 79 THR A O 1
ATOM 611 N N . VAL A 1 80 ? -1.282 17.327 5.667 1.00 55.22 80 VAL A N 1
ATOM 612 C CA . VAL A 1 80 ? -2.176 18.402 5.223 1.00 55.22 80 VAL A CA 1
ATOM 613 C C . VAL A 1 80 ? -3.624 17.913 5.155 1.00 55.22 80 VAL A C 1
ATOM 615 O O . VAL A 1 80 ? -4.506 18.561 5.704 1.00 55.22 80 VAL A O 1
ATOM 618 N N . LEU A 1 81 ? -3.885 16.749 4.561 1.00 54.97 81 LEU A N 1
ATOM 619 C CA . LEU A 1 81 ? -5.212 16.129 4.497 1.00 54.97 81 LEU A CA 1
ATOM 620 C C . LEU A 1 81 ? -5.734 15.746 5.884 1.00 54.97 81 LEU A C 1
ATOM 622 O O . LEU A 1 81 ? -6.928 15.860 6.131 1.00 54.97 81 LEU A O 1
ATOM 626 N N . GLU A 1 82 ? -4.867 15.347 6.814 1.00 59.16 82 GLU A N 1
ATOM 627 C CA . GLU A 1 82 ? -5.231 15.189 8.221 1.00 59.16 82 GLU A CA 1
ATOM 628 C C . GLU A 1 82 ? -5.569 16.523 8.879 1.00 59.16 82 GLU A C 1
ATOM 630 O O . GLU A 1 82 ? -6.531 16.584 9.641 1.00 59.16 82 GLU A O 1
ATOM 635 N N . ALA A 1 83 ? -4.804 17.583 8.608 1.00 51.91 83 ALA A N 1
ATOM 636 C CA . ALA A 1 83 ? -5.091 18.913 9.130 1.00 51.91 83 ALA A CA 1
ATOM 637 C C . ALA A 1 83 ? -6.438 19.428 8.601 1.00 51.91 83 ALA A C 1
ATOM 639 O O . ALA A 1 83 ? -7.266 19.867 9.390 1.00 51.91 83 ALA A O 1
ATOM 640 N N . PHE A 1 84 ? -6.712 19.288 7.303 1.00 45.47 84 PHE A N 1
ATOM 641 C CA . PHE A 1 84 ? -7.991 19.683 6.709 1.00 45.47 84 PHE A CA 1
ATOM 642 C C . PHE A 1 84 ? -9.149 18.762 7.125 1.00 45.47 84 PHE A C 1
ATOM 644 O O . PHE A 1 84 ? -10.209 19.253 7.494 1.00 45.47 84 PHE A O 1
ATOM 651 N N . GLY A 1 85 ? -8.952 17.442 7.165 1.00 46.59 85 GLY A N 1
ATOM 652 C CA . GLY A 1 85 ? -9.982 16.474 7.562 1.00 46.59 85 GLY A CA 1
ATOM 653 C C . GLY A 1 85 ? -10.313 16.479 9.059 1.00 46.59 85 GLY A C 1
ATOM 654 O O . GLY A 1 85 ? -11.425 16.123 9.440 1.00 46.5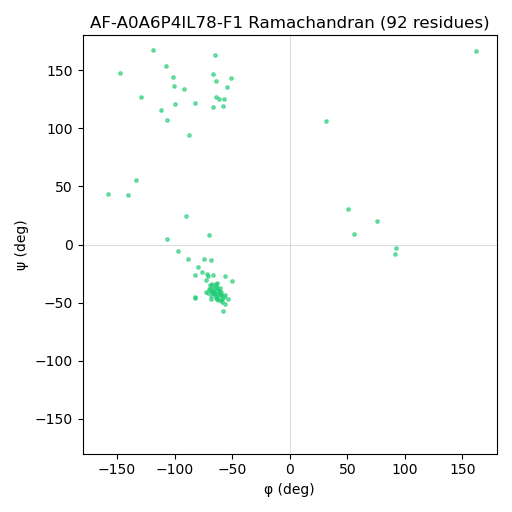9 85 GLY A O 1
ATOM 655 N N . LYS A 1 86 ? -9.385 16.910 9.927 1.00 49.69 86 LYS A N 1
ATOM 656 C CA . LYS A 1 86 ? -9.650 17.134 11.362 1.00 49.69 86 LYS A CA 1
ATOM 657 C C . LYS A 1 86 ? -10.362 18.461 11.637 1.00 49.69 86 LYS A C 1
ATOM 659 O O . LYS A 1 86 ? -10.967 18.595 12.699 1.00 49.69 86 LYS A O 1
ATOM 664 N N . PHE A 1 87 ? -10.317 19.424 10.715 1.00 41.25 87 PHE A N 1
ATOM 665 C CA . PHE A 1 87 ? -11.011 20.705 10.877 1.00 41.25 87 PHE A CA 1
ATOM 666 C C . PHE A 1 87 ? -12.536 20.604 10.686 1.00 41.25 87 PHE A C 1
ATOM 668 O O . PHE A 1 87 ? -13.258 21.501 11.119 1.00 41.25 87 PHE A O 1
ATOM 675 N N . ASP A 1 88 ? -13.046 19.487 10.160 1.00 47.75 88 ASP A N 1
ATOM 676 C CA . ASP A 1 88 ? -14.477 19.285 9.883 1.00 47.75 88 ASP A CA 1
ATOM 677 C C . ASP A 1 88 ? -15.291 18.664 11.043 1.00 47.75 88 ASP A C 1
ATOM 679 O O . ASP A 1 88 ? -16.339 18.061 10.832 1.00 47.75 88 ASP A O 1
ATOM 683 N N . VAL A 1 89 ? -14.852 18.807 12.305 1.00 44.59 89 VAL A N 1
ATOM 684 C CA . VAL A 1 89 ? -15.705 18.491 13.478 1.00 44.59 89 VAL A CA 1
ATOM 685 C C . VAL A 1 89 ? -15.532 19.495 14.626 1.00 44.59 89 VAL 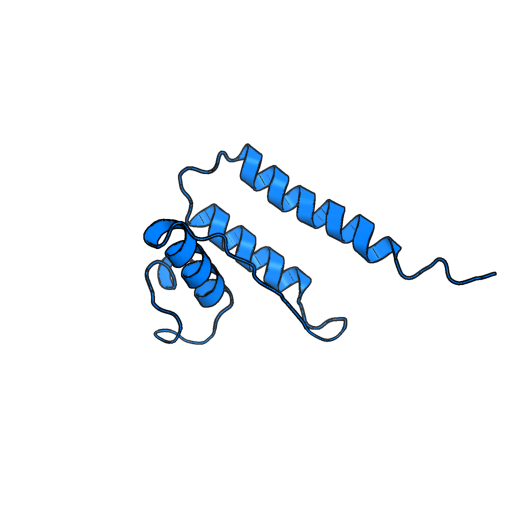A C 1
ATOM 687 O O . VAL A 1 89 ? -15.453 19.115 15.795 1.00 44.59 89 VAL A O 1
ATOM 690 N N . LYS A 1 90 ? -15.471 20.804 14.338 1.00 44.41 90 LYS A N 1
ATOM 691 C CA . LYS A 1 90 ? -15.741 21.811 15.386 1.00 44.41 90 LYS A CA 1
ATOM 692 C C . LYS A 1 90 ? -16.162 23.199 14.906 1.00 44.41 90 LYS A C 1
ATOM 694 O O . LYS A 1 90 ? -15.732 24.184 15.484 1.00 44.41 90 LYS A O 1
ATOM 699 N N . LEU A 1 91 ? -17.054 23.302 13.926 1.00 42.75 91 LEU A N 1
ATOM 700 C CA . LEU A 1 91 ? -17.886 24.506 13.787 1.00 42.75 91 LEU A CA 1
ATOM 701 C C . LEU A 1 91 ? -19.345 24.105 13.554 1.00 42.75 91 LEU A C 1
ATOM 703 O O . LEU A 1 91 ? -20.000 24.500 12.597 1.00 42.75 91 LEU A O 1
ATOM 707 N N . GLY A 1 92 ? -19.852 23.297 14.487 1.00 40.09 92 GLY A N 1
ATOM 708 C CA . GLY A 1 92 ? -21.264 23.351 14.817 1.00 40.09 92 GLY A CA 1
ATOM 709 C C . GLY A 1 92 ? -21.544 24.705 15.458 1.00 40.09 92 GLY A C 1
ATOM 710 O O . GLY A 1 92 ? -20.950 25.028 16.482 1.00 40.09 92 GLY A O 1
ATOM 711 N N . ILE A 1 93 ? -22.407 25.471 14.794 1.00 45.41 93 ILE A N 1
ATOM 712 C CA . ILE A 1 93 ? -23.470 26.279 15.393 1.00 45.41 93 ILE A CA 1
ATOM 713 C C . ILE A 1 93 ? -23.180 26.835 16.798 1.00 45.41 93 ILE A C 1
ATOM 715 O O . ILE A 1 93 ? -23.304 26.142 17.806 1.00 45.41 93 ILE A O 1
ATOM 719 N N . SER A 1 94 ? -22.922 28.137 16.859 1.00 39.66 94 SER A N 1
ATOM 720 C CA . SER A 1 94 ? -23.483 28.962 17.924 1.00 39.66 94 SER A CA 1
ATOM 721 C C . SER A 1 94 ? -24.162 30.172 17.317 1.00 39.66 94 SER A C 1
ATOM 723 O O . SER A 1 94 ? -23.738 30.592 16.217 1.00 39.66 94 SER A O 1
#

Nearest PDB structures (foldseek):
  6z7t-assembly1_A  TM=8.743E-01  e=2.425E-04  Dictyostelium discoideum
  2bkh-assembly1_A  TM=8.256E-01  e=4.189E-04  Sus scrofa
  1w7i-assembly1_A  TM=8.690E-01  e=9.230E-04  Gallus gallus
  4l79-assembly1_A  TM=8.516E-01  e=1.042E-03  Rattus norvegicus
  6bnv-assembly1_I  TM=8.055E-01  e=1.501E-03  Sus scrofa

Foldseek 3Di:
DVLVVLAPPAQPPDDDDLSVVLNVQVCCCVVVVDHDDDDQDDDVPPCSLVSVVVSLVSCVVPPPPDPPVVSVVVVVVSVVCCVVVVVPPPPPDD

Radius of gyration: 15.56 Å; Cα contacts (8 Å, |Δi|>4): 60; chains: 1; bounding box: 36×45×34 Å